Protein AF-A0AAW8FVI2-F1 (afdb_monomer)

InterPro domains:
  IPR000933 Glycoside hydrolase, family 29 [PTHR10030] (3-91)
  IPR000933 Glycoside hydrolase, family 29 [SM00812] (2-102)
  IPR016286 Alpha-L-fucosidase, metazoa-type [PR00741] (32-47)
  IPR016286 Alpha-L-fucosidase, metazoa-type [PR00741] (71-87)
  IPR017853 Glycoside hydrolase superfamily [SSF51445] (1-97)
  IPR057739 Glycoside hydrolase family 29, N-terminal [PF01120] (2-96)

Nearest PDB structures (foldseek):
  2wsp-assembly1_A  TM=9.716E-01  e=8.454E-07  Thermotoga maritima MSB8
  1hl8-assembly1_B  TM=9.636E-01  e=1.020E-06  Thermotoga maritima MSB8
  1hl9-assembly1_A  TM=9.652E-01  e=1.487E-06  Thermotoga maritima MSB8
  1hl8-assembly1_A-3  TM=9.748E-01  e=2.166E-06  Thermotoga maritima MSB8
  1hl9-assembly1_B-3  TM=9.614E-01  e=4.318E-06  Thermotoga maritima MSB8

Sequence (102 aa):
MYSVPAWAPVGTQYAEWYWDQMQDPNNPTYAHHRDTYGEDFAYDDFIPRFTAEKFDPRSWVELFRDAGAQYHVLTSKHHEGFALWDTKVSDRNAVRWARSGT

Radius of gyration: 15.72 Å; Cα contacts (8 Å, |Δi|>4): 92; chains: 1; bounding box: 36×25×43 Å

Secondary structure (DSSP, 8-state):
-TTTT----TTT--GGGHHHHTT-TTSHHHHHHHHHH-TT--GGGGGGG---TT--HHHHHHHHHHTT-S-----SB-TT--BSS--SS-S-BHHHHHHT--

Foldseek 3Di:
DLVQVPDDPPPPDDSLCLLVQLVDPVHVSVVVCCVPPNPPDHPCVCLLVPQCPVDDVVVVVVVCVVVVHPDDDDCQADPVGAGADPDPPDCNYDVNSNVPPD

pLDDT: mean 94.84, std 9.06, range [40.38, 98.62]

Structure (mmCIF, N/CA/C/O backbone):
data_AF-A0AAW8FVI2-F1
#
_entry.id   AF-A0AAW8FVI2-F1
#
loop_
_atom_site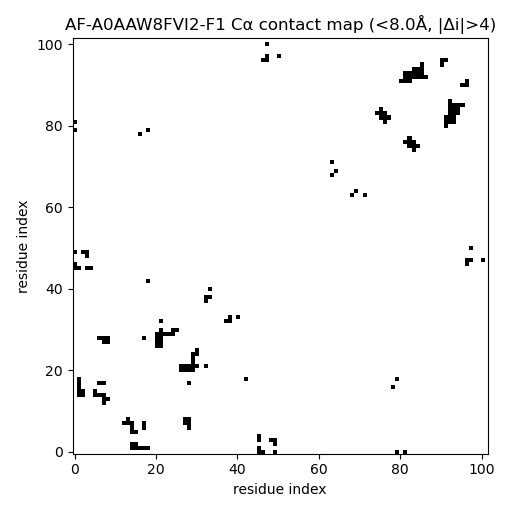.group_PDB
_atom_site.id
_atom_site.type_symbol
_atom_site.label_atom_id
_atom_site.label_alt_id
_atom_site.label_comp_id
_atom_site.label_asym_id
_atom_site.label_entity_id
_atom_site.label_seq_id
_atom_site.pdbx_PDB_ins_code
_atom_site.Cartn_x
_atom_site.Cartn_y
_atom_site.Cartn_z
_atom_site.occupancy
_atom_site.B_iso_or_equiv
_atom_site.auth_seq_id
_atom_site.auth_comp_id
_atom_site.auth_asym_id
_atom_site.auth_atom_id
_atom_site.pdbx_PDB_model_num
ATOM 1 N N . MET A 1 1 ? -1.194 -0.077 -2.097 1.00 93.44 1 MET A N 1
ATOM 2 C CA . MET A 1 1 ? -0.898 -1.102 -3.137 1.00 93.44 1 MET A CA 1
ATOM 3 C C . MET A 1 1 ? 0.387 -1.872 -2.887 1.00 93.44 1 MET A C 1
ATOM 5 O O . MET A 1 1 ? 0.408 -3.090 -3.018 1.00 93.44 1 MET A O 1
ATOM 9 N N . TYR A 1 2 ? 1.423 -1.167 -2.455 1.00 97.88 2 TYR A N 1
ATOM 10 C CA . TYR A 1 2 ? 2.709 -1.674 -1.978 1.00 97.88 2 TYR A CA 1
ATOM 11 C C . TYR A 1 2 ? 2.655 -2.895 -1.036 1.00 97.88 2 TYR A C 1
ATOM 13 O O . TYR A 1 2 ? 3.616 -3.652 -0.961 1.00 97.88 2 TYR A O 1
ATOM 21 N N . SER A 1 3 ? 1.542 -3.134 -0.331 1.00 97.88 3 SER A N 1
ATOM 22 C CA . SER A 1 3 ? 1.357 -4.315 0.522 1.00 97.88 3 SER A CA 1
ATOM 23 C C . SER A 1 3 ? 1.293 -5.638 -0.247 1.00 97.88 3 SER A C 1
ATOM 25 O O . SER A 1 3 ? 1.430 -6.680 0.379 1.00 97.88 3 SER A O 1
ATOM 27 N N . VAL A 1 4 ? 1.065 -5.618 -1.567 1.00 98.00 4 VAL A N 1
ATOM 28 C CA . VAL A 1 4 ? 1.090 -6.827 -2.408 1.00 98.00 4 VAL A CA 1
ATOM 29 C C . VAL A 1 4 ? 2.524 -7.321 -2.624 1.00 98.00 4 VAL A C 1
ATOM 31 O O . VAL A 1 4 ? 2.786 -8.470 -2.276 1.00 98.00 4 VAL A O 1
ATOM 34 N N . PRO A 1 5 ? 3.470 -6.506 -3.142 1.00 97.75 5 PRO A N 1
ATOM 35 C CA . PRO A 1 5 ? 4.859 -6.942 -3.240 1.00 97.75 5 PRO A CA 1
ATOM 36 C C . PRO A 1 5 ? 5.548 -7.053 -1.874 1.00 97.75 5 PRO A C 1
ATOM 38 O O . PRO A 1 5 ? 6.455 -7.866 -1.734 1.00 97.75 5 PRO A O 1
ATOM 41 N N . ALA A 1 6 ? 5.119 -6.264 -0.877 1.00 97.62 6 ALA A N 1
ATOM 42 C CA . ALA A 1 6 ? 5.543 -6.349 0.526 1.00 97.62 6 ALA A CA 1
ATOM 43 C C . ALA A 1 6 ? 7.069 -6.428 0.733 1.00 97.62 6 ALA A C 1
ATOM 45 O O . ALA A 1 6 ? 7.550 -7.130 1.624 1.00 97.62 6 ALA A O 1
ATOM 46 N N . TRP A 1 7 ? 7.834 -5.716 -0.099 1.00 98.50 7 TRP A N 1
ATOM 47 C CA . TRP A 1 7 ? 9.283 -5.855 -0.157 1.00 98.50 7 TRP A CA 1
ATOM 48 C C . TRP A 1 7 ? 9.990 -4.504 -0.084 1.00 98.50 7 TRP A C 1
ATOM 50 O O . TRP A 1 7 ? 9.578 -3.536 -0.713 1.00 98.50 7 TRP A O 1
ATOM 60 N N . ALA A 1 8 ? 11.074 -4.466 0.680 1.00 98.19 8 ALA A N 1
ATOM 61 C CA . ALA A 1 8 ? 12.108 -3.442 0.653 1.00 98.19 8 ALA A CA 1
ATOM 62 C C . ALA A 1 8 ? 13.387 -4.052 1.246 1.00 98.19 8 ALA A C 1
ATOM 64 O O . ALA A 1 8 ? 13.300 -4.999 2.041 1.00 98.19 8 ALA A O 1
ATOM 65 N N . PRO A 1 9 ? 14.577 -3.519 0.931 1.00 97.19 9 PRO A N 1
ATOM 66 C CA . PRO A 1 9 ? 15.790 -3.913 1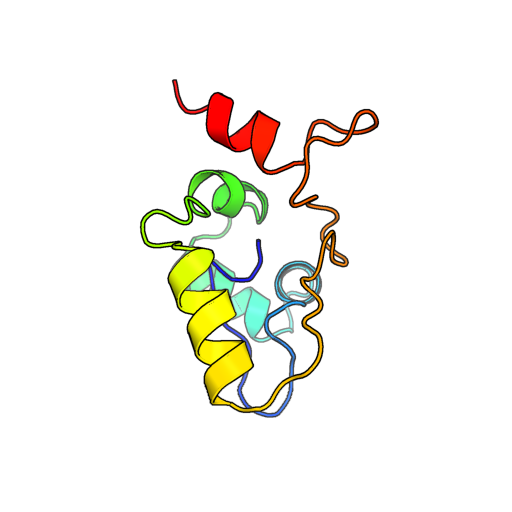.629 1.00 97.19 9 PRO A CA 1
ATOM 67 C C . PRO A 1 9 ? 15.672 -3.606 3.131 1.00 97.19 9 PRO A C 1
ATOM 69 O O . PRO A 1 9 ? 15.412 -2.473 3.548 1.00 97.19 9 PRO A O 1
ATOM 72 N N . VAL A 1 10 ? 15.847 -4.643 3.954 1.00 96.06 10 VAL A N 1
ATOM 73 C CA . VAL A 1 10 ? 15.635 -4.565 5.404 1.00 96.06 10 VAL A CA 1
ATOM 74 C C . VAL A 1 10 ? 16.588 -3.549 6.033 1.00 96.06 10 VAL A C 1
ATOM 76 O O . VAL A 1 10 ? 17.803 -3.632 5.870 1.00 96.06 10 VAL A O 1
ATOM 79 N N . GLY A 1 11 ? 16.025 -2.609 6.793 1.00 94.81 11 GLY A N 1
ATOM 80 C CA . GLY A 1 11 ? 16.784 -1.636 7.581 1.00 94.81 11 GLY A CA 1
ATOM 81 C C . GLY A 1 11 ? 17.292 -0.416 6.809 1.00 94.81 11 GLY A C 1
ATOM 82 O O . GLY A 1 11 ? 17.925 0.438 7.424 1.00 94.81 11 GLY A O 1
ATOM 83 N N . THR A 1 12 ? 17.017 -0.298 5.506 1.00 95.56 12 THR A N 1
ATOM 84 C CA . THR A 1 12 ? 17.475 0.853 4.704 1.00 95.56 12 THR A CA 1
ATOM 85 C C . THR A 1 12 ? 16.355 1.594 3.986 1.00 95.56 12 THR A C 1
ATOM 87 O O . THR A 1 12 ? 16.517 2.773 3.679 1.00 95.56 12 THR A O 1
ATOM 90 N N . GLN A 1 13 ? 15.225 0.938 3.723 1.00 96.12 13 GLN A N 1
ATOM 91 C CA . GLN A 1 13 ? 14.124 1.504 2.951 1.00 96.12 13 GLN A CA 1
ATOM 92 C C . GLN A 1 13 ? 12.768 1.064 3.501 1.00 96.12 13 GLN A C 1
ATOM 94 O O . GLN A 1 13 ? 12.642 0.055 4.196 1.00 96.12 13 GLN A O 1
ATOM 99 N N . TYR A 1 14 ? 11.743 1.837 3.159 1.00 97.88 14 TYR A N 1
ATOM 100 C CA . TYR A 1 14 ? 10.363 1.565 3.522 1.00 97.88 14 TYR A CA 1
ATOM 101 C C . TYR A 1 14 ? 9.611 0.889 2.374 1.00 97.88 14 TYR A C 1
ATOM 103 O O . TYR A 1 14 ? 9.666 1.356 1.236 1.00 97.88 14 TYR A O 1
ATOM 111 N N . ALA A 1 15 ? 8.897 -0.200 2.672 1.00 98.31 15 ALA A N 1
ATOM 112 C CA . ALA A 1 15 ? 8.178 -0.985 1.667 1.00 98.31 15 ALA A CA 1
ATOM 113 C C . ALA A 1 15 ? 7.001 -0.217 1.053 1.00 98.31 15 ALA A C 1
ATOM 115 O O . ALA A 1 15 ? 6.650 -0.455 -0.098 1.00 98.31 15 ALA A O 1
ATOM 116 N N . GLU A 1 16 ? 6.405 0.747 1.758 1.00 98.19 16 GLU A N 1
ATOM 117 C CA . GLU A 1 16 ? 5.343 1.587 1.196 1.00 98.19 16 GLU A CA 1
ATOM 118 C C . GLU A 1 16 ? 5.822 2.552 0.098 1.00 98.19 16 GLU A C 1
ATOM 120 O O . GLU A 1 16 ? 5.004 3.073 -0.660 1.00 98.19 16 GLU A O 1
ATOM 125 N N . TRP A 1 17 ? 7.141 2.731 -0.042 1.00 98.31 17 TRP A N 1
ATOM 126 C CA . TRP A 1 17 ? 7.785 3.497 -1.114 1.00 98.31 17 TRP A CA 1
ATOM 127 C C . TRP A 1 17 ? 8.158 2.646 -2.337 1.00 98.31 17 TRP A C 1
ATOM 129 O O . TRP A 1 17 ? 8.849 3.133 -3.229 1.00 98.31 17 TRP A O 1
ATOM 139 N N . TYR A 1 18 ? 7.674 1.400 -2.419 1.00 98.62 18 TYR A N 1
ATOM 140 C CA . TYR A 1 18 ? 7.995 0.469 -3.506 1.00 98.62 18 TYR A CA 1
ATOM 141 C C . TYR A 1 18 ? 7.851 1.093 -4.901 1.00 98.62 18 TYR A C 1
ATOM 143 O O . TYR A 1 18 ? 8.746 0.944 -5.727 1.00 98.62 18 TYR A O 1
ATOM 151 N N . TRP A 1 19 ? 6.748 1.813 -5.158 1.00 98.31 19 TRP A N 1
ATOM 152 C CA . TRP A 1 19 ? 6.499 2.432 -6.465 1.00 98.31 19 TRP A CA 1
ATOM 153 C C . TRP A 1 19 ? 7.555 3.464 -6.851 1.00 98.31 19 TRP A C 1
ATOM 155 O O . TRP A 1 19 ? 7.925 3.523 -8.010 1.00 98.31 19 TRP A O 1
ATOM 165 N N . ASP A 1 20 ? 8.030 4.266 -5.903 1.00 98.12 20 ASP A N 1
ATOM 166 C CA . ASP A 1 20 ? 9.061 5.275 -6.155 1.00 98.12 20 ASP A CA 1
ATOM 167 C C . ASP A 1 20 ? 10.426 4.607 -6.372 1.00 98.12 20 ASP A C 1
ATOM 169 O O . ASP A 1 20 ? 11.111 4.853 -7.360 1.00 98.12 20 ASP A O 1
ATOM 173 N N . GLN A 1 21 ? 10.776 3.659 -5.501 1.00 97.88 21 GLN A N 1
ATOM 174 C CA . GLN A 1 21 ? 12.063 2.966 -5.541 1.00 97.88 21 GLN A CA 1
ATOM 175 C C . GLN A 1 21 ? 12.229 2.090 -6.787 1.00 97.88 21 GLN A C 1
ATOM 177 O O . GLN A 1 21 ? 13.336 1.983 -7.307 1.00 97.88 21 GLN A O 1
ATOM 182 N N . MET A 1 22 ? 11.152 1.475 -7.289 1.00 97.19 22 MET A N 1
ATOM 183 C CA . MET A 1 22 ? 11.206 0.680 -8.520 1.00 97.19 22 MET A CA 1
ATOM 184 C C . MET A 1 22 ? 11.380 1.526 -9.790 1.00 97.19 22 MET A C 1
ATOM 186 O O . MET A 1 22 ? 11.471 0.952 -10.866 1.00 97.19 22 MET A O 1
ATOM 190 N N . GLN A 1 23 ? 11.399 2.860 -9.701 1.00 96.06 23 GLN A N 1
ATOM 191 C CA . GLN A 1 23 ? 11.648 3.741 -10.851 1.00 96.06 23 GLN A CA 1
ATOM 192 C C . GLN A 1 23 ? 13.140 4.033 -11.052 1.00 96.06 23 GLN A C 1
ATOM 194 O O . GLN A 1 23 ? 13.519 4.542 -12.104 1.00 96.06 23 GLN A O 1
ATOM 199 N N . ASP A 1 24 ? 13.989 3.733 -10.063 1.00 97.25 24 ASP A N 1
ATOM 200 C CA . ASP A 1 24 ? 15.438 3.933 -10.142 1.00 97.25 24 ASP A CA 1
ATOM 201 C C . ASP A 1 24 ? 16.148 2.606 -10.468 1.00 97.25 24 ASP A C 1
ATOM 203 O O . ASP A 1 24 ? 16.215 1.731 -9.602 1.00 97.25 24 ASP A O 1
ATOM 207 N N . PRO A 1 25 ? 16.744 2.448 -11.668 1.00 97.12 25 PRO A N 1
ATOM 208 C CA . PRO A 1 25 ? 17.466 1.236 -12.059 1.00 97.12 25 PRO A CA 1
ATOM 209 C C . PRO A 1 25 ? 18.631 0.843 -11.141 1.00 97.12 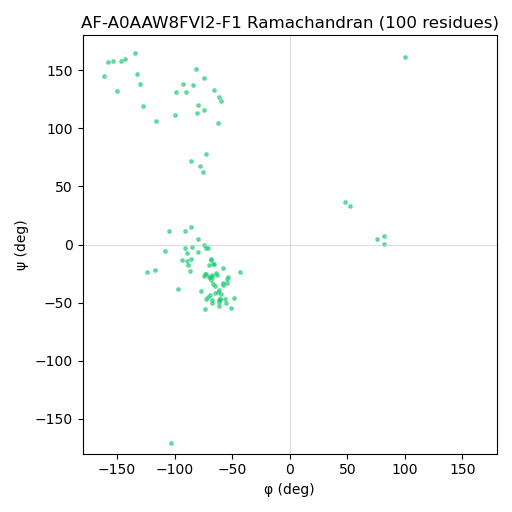25 PRO A C 1
ATOM 211 O O . PRO A 1 25 ? 19.061 -0.310 -11.160 1.00 97.12 25 PRO A O 1
ATOM 214 N N . ASN A 1 26 ? 19.157 1.780 -10.345 1.00 97.44 26 ASN A N 1
ATOM 215 C CA . ASN A 1 26 ? 20.229 1.514 -9.384 1.00 97.44 26 ASN A CA 1
ATOM 216 C C . ASN A 1 26 ? 19.704 1.084 -8.006 1.00 97.44 26 ASN A C 1
ATOM 218 O O . ASN A 1 26 ? 20.489 0.705 -7.134 1.00 97.44 26 ASN A O 1
ATOM 222 N N . ASN A 1 27 ? 18.392 1.150 -7.783 1.00 97.94 27 ASN A N 1
ATOM 223 C CA . ASN A 1 27 ? 17.779 0.795 -6.517 1.00 97.94 27 ASN A CA 1
ATOM 224 C C . ASN A 1 27 ? 17.540 -0.727 -6.435 1.00 97.94 27 ASN A C 1
ATOM 226 O O . ASN A 1 27 ? 17.044 -1.327 -7.392 1.00 97.94 27 ASN A O 1
ATOM 230 N N . PRO A 1 28 ? 17.819 -1.385 -5.292 1.00 98.19 28 PRO A N 1
ATOM 231 C CA . PRO A 1 28 ? 17.529 -2.809 -5.121 1.00 98.19 28 PRO A CA 1
ATOM 232 C C . PRO A 1 28 ? 16.067 -3.198 -5.396 1.00 98.19 28 PRO A C 1
ATOM 234 O O . PRO A 1 28 ? 15.816 -4.318 -5.838 1.00 98.19 28 PRO A O 1
ATOM 237 N N .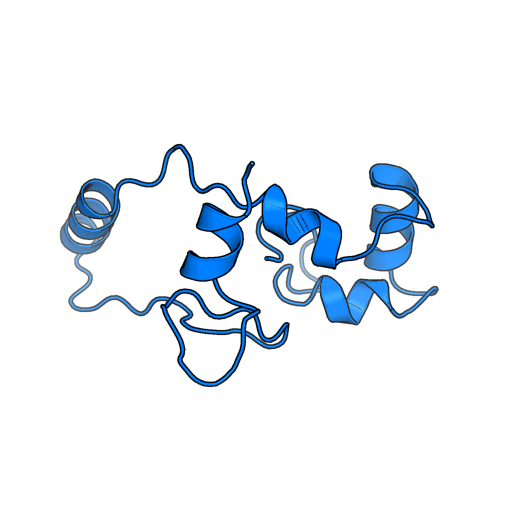 THR A 1 29 ? 15.112 -2.290 -5.170 1.00 98.31 29 THR A N 1
ATOM 238 C CA . THR A 1 29 ? 13.689 -2.517 -5.468 1.00 98.31 29 THR A CA 1
ATOM 239 C C . THR A 1 29 ? 13.432 -2.676 -6.961 1.00 98.31 29 THR A C 1
ATOM 241 O O . THR A 1 29 ? 12.634 -3.534 -7.330 1.00 98.31 29 THR A O 1
ATOM 244 N N . TYR A 1 30 ? 14.148 -1.950 -7.828 1.00 98.25 30 TYR A N 1
ATOM 245 C CA . TYR A 1 30 ? 14.073 -2.149 -9.279 1.00 98.25 30 TYR A CA 1
ATOM 246 C C . TYR A 1 30 ? 14.527 -3.558 -9.674 1.00 98.25 30 TYR A C 1
ATOM 248 O O . TYR A 1 30 ? 13.807 -4.270 -10.374 1.00 98.25 30 TYR A O 1
ATOM 256 N N . ALA A 1 31 ? 15.690 -3.996 -9.176 1.00 98.19 31 ALA A N 1
ATOM 257 C CA . ALA A 1 31 ? 16.213 -5.333 -9.463 1.00 98.19 31 ALA A CA 1
ATOM 258 C C . ALA A 1 31 ? 15.257 -6.428 -8.965 1.00 98.19 31 ALA A C 1
ATOM 260 O O . ALA A 1 31 ? 14.905 -7.331 -9.719 1.00 98.19 31 ALA A O 1
ATOM 261 N N . HIS A 1 32 ? 14.767 -6.306 -7.728 1.00 98.44 32 HIS A N 1
ATOM 262 C CA . HIS A 1 32 ? 13.781 -7.233 -7.182 1.00 98.44 32 HIS A CA 1
ATOM 263 C C . HIS A 1 32 ? 12.489 -7.263 -8.013 1.00 98.44 32 HIS A C 1
ATOM 265 O O . HIS A 1 32 ? 11.958 -8.347 -8.263 1.00 98.44 32 HIS A O 1
ATOM 271 N N . HIS A 1 33 ? 11.990 -6.102 -8.451 1.00 98.62 33 HIS A N 1
ATOM 272 C CA . HIS A 1 33 ? 10.782 -6.012 -9.266 1.00 98.62 33 HIS A CA 1
ATOM 273 C C . HIS A 1 33 ? 10.942 -6.754 -10.591 1.00 98.62 33 HIS A C 1
ATOM 275 O O . HIS A 1 33 ? 10.150 -7.646 -10.897 1.00 98.62 33 HIS A O 1
ATOM 281 N N . ARG A 1 34 ? 12.013 -6.439 -11.326 1.00 98.19 34 ARG A N 1
ATOM 282 C CA . ARG A 1 34 ? 12.359 -7.094 -12.587 1.00 98.19 34 ARG A CA 1
ATOM 283 C C . ARG A 1 34 ? 12.470 -8.607 -12.419 1.00 98.19 34 ARG A C 1
ATOM 285 O O . ARG A 1 34 ? 11.866 -9.350 -13.184 1.00 98.19 34 ARG A O 1
ATOM 292 N N . ASP A 1 35 ? 13.222 -9.057 -11.418 1.00 98.38 35 ASP A N 1
ATOM 293 C CA . ASP A 1 35 ? 13.539 -10.476 -11.243 1.00 98.38 35 ASP A CA 1
ATOM 294 C C . ASP A 1 35 ? 12.322 -11.294 -10.757 1.00 98.38 35 ASP A C 1
ATOM 296 O O . ASP A 1 35 ? 12.251 -12.497 -11.003 1.00 98.38 35 ASP A O 1
ATOM 300 N N . THR A 1 36 ? 11.354 -10.656 -10.084 1.00 98.38 36 THR A N 1
ATOM 301 C CA . THR A 1 36 ? 10.172 -11.327 -9.505 1.00 98.38 36 THR A CA 1
ATOM 302 C C . THR A 1 36 ? 8.933 -11.241 -10.397 1.00 98.38 36 THR A C 1
ATOM 304 O O . THR A 1 36 ? 8.161 -12.199 -10.467 1.00 98.38 36 THR A O 1
ATOM 307 N N . TYR A 1 37 ? 8.714 -10.099 -11.054 1.00 98.12 37 TYR A N 1
ATOM 308 C CA . TYR A 1 37 ? 7.482 -9.798 -11.790 1.00 98.12 37 TYR A CA 1
ATOM 309 C C . TYR A 1 37 ? 7.699 -9.596 -13.298 1.00 98.12 37 TYR A C 1
ATOM 311 O O . TYR A 1 37 ? 6.762 -9.817 -14.063 1.00 98.12 37 TYR A O 1
ATOM 319 N N . GLY A 1 38 ? 8.922 -9.267 -13.727 1.00 97.69 38 GLY A N 1
ATOM 320 C CA . GLY A 1 38 ? 9.281 -8.988 -15.122 1.00 97.69 38 GLY A CA 1
ATOM 321 C C . GLY A 1 38 ? 9.363 -7.492 -15.443 1.00 97.69 38 GLY A C 1
ATOM 322 O O . GLY A 1 38 ? 8.830 -6.660 -14.718 1.00 97.69 38 GLY A O 1
ATOM 323 N N . GLU A 1 39 ? 10.047 -7.147 -16.539 1.00 95.19 39 GLU A N 1
ATOM 324 C CA . GLU A 1 39 ? 10.231 -5.750 -16.987 1.00 95.19 39 GLU A CA 1
ATOM 325 C C . GLU A 1 39 ? 8.930 -5.096 -17.470 1.00 95.19 39 GLU A C 1
ATOM 327 O O . GLU A 1 39 ? 8.751 -3.892 -17.308 1.00 95.19 39 GLU A O 1
ATOM 332 N N . ASP A 1 40 ? 8.013 -5.896 -18.020 1.00 96.50 40 ASP A N 1
ATOM 333 C CA . ASP A 1 40 ? 6.724 -5.428 -18.540 1.00 96.50 40 ASP A CA 1
ATOM 334 C C . ASP A 1 40 ? 5.634 -5.326 -17.459 1.00 96.50 40 ASP A C 1
ATOM 336 O O . ASP A 1 40 ? 4.508 -4.926 -17.756 1.00 96.50 40 ASP A O 1
ATOM 340 N N . PHE A 1 41 ? 5.933 -5.704 -16.211 1.00 97.62 41 PHE A N 1
ATOM 341 C CA . PHE A 1 41 ? 4.975 -5.623 -15.113 1.00 97.62 41 PHE A CA 1
ATOM 342 C C . PHE A 1 41 ? 4.916 -4.187 -14.584 1.00 97.62 41 PHE A C 1
ATOM 344 O O . PHE A 1 41 ? 5.873 -3.670 -14.012 1.00 97.62 41 PHE A O 1
ATOM 351 N N . ALA A 1 42 ? 3.782 -3.515 -14.758 1.00 97.31 42 ALA A N 1
ATOM 352 C CA . ALA A 1 42 ? 3.589 -2.178 -14.224 1.00 97.31 42 ALA A CA 1
ATOM 353 C C . ALA A 1 42 ? 3.209 -2.245 -12.738 1.00 97.31 42 ALA A C 1
ATOM 355 O O . ALA A 1 42 ? 2.531 -3.164 -12.286 1.00 97.31 42 ALA A O 1
ATOM 356 N N . TYR A 1 43 ? 3.551 -1.217 -11.955 1.00 97.38 43 TYR A N 1
ATOM 357 C CA . TYR A 1 43 ? 3.139 -1.151 -10.543 1.00 97.38 43 TYR A CA 1
ATOM 358 C C . TYR A 1 43 ? 1.615 -1.280 -10.354 1.00 97.38 43 TYR A C 1
ATOM 360 O O . TYR A 1 43 ? 1.140 -1.860 -9.376 1.00 97.38 43 TYR A O 1
ATOM 368 N N . ASP A 1 44 ? 0.838 -0.768 -11.307 1.00 95.94 44 ASP A N 1
ATOM 369 C CA . ASP A 1 44 ? -0.622 -0.831 -11.275 1.00 95.94 44 ASP A CA 1
ATOM 370 C C . ASP A 1 44 ? -1.178 -2.245 -11.493 1.00 95.94 44 ASP A C 1
ATOM 372 O O . ASP A 1 44 ? -2.297 -2.519 -11.061 1.00 95.94 44 ASP A O 1
ATOM 376 N N . ASP A 1 45 ? -0.388 -3.182 -12.023 1.00 96.31 45 ASP A N 1
ATOM 377 C CA . ASP A 1 45 ? -0.776 -4.593 -12.131 1.00 96.31 45 ASP A CA 1
ATOM 378 C C . ASP A 1 45 ? -0.869 -5.277 -10.754 1.00 96.31 45 ASP A C 1
ATOM 380 O O . ASP A 1 45 ? -1.453 -6.358 -10.613 1.00 96.31 45 ASP A O 1
ATOM 384 N N . PHE A 1 46 ? -0.365 -4.634 -9.693 1.00 96.62 46 PHE A N 1
ATOM 385 C CA . PHE A 1 46 ? -0.654 -5.049 -8.323 1.00 96.62 46 PHE A CA 1
ATOM 386 C C . PHE A 1 46 ? -2.079 -4.710 -7.880 1.00 96.62 46 PHE A C 1
ATOM 388 O O . PHE A 1 46 ? -2.582 -5.394 -6.992 1.00 96.62 46 PHE A O 1
ATOM 395 N N . ILE A 1 47 ? -2.739 -3.693 -8.457 1.00 95.44 47 ILE A N 1
ATOM 396 C CA . ILE A 1 47 ? -4.092 -3.240 -8.067 1.00 95.44 47 ILE A CA 1
ATOM 397 C C . ILE A 1 47 ? -5.103 -4.387 -8.013 1.00 95.44 47 ILE A C 1
ATOM 399 O O . ILE A 1 47 ? -5.665 -4.608 -6.938 1.00 95.44 47 ILE A O 1
ATOM 403 N N . PRO A 1 48 ? -5.292 -5.180 -9.083 1.00 93.44 48 PRO A N 1
ATOM 404 C CA . PRO A 1 48 ? -6.220 -6.310 -9.044 1.00 93.44 48 PRO A CA 1
ATOM 405 C C . PRO A 1 48 ? -5.796 -7.430 -8.078 1.00 93.44 48 PRO A C 1
ATOM 407 O O . PRO A 1 48 ? -6.624 -8.255 -7.705 1.00 93.44 48 PRO A O 1
ATOM 410 N N . ARG A 1 49 ? -4.528 -7.474 -7.643 1.00 94.69 49 ARG A N 1
ATOM 411 C CA . ARG A 1 49 ? -4.017 -8.466 -6.679 1.00 94.69 49 ARG A CA 1
ATOM 412 C C . ARG A 1 49 ? -4.228 -8.049 -5.221 1.00 94.69 49 ARG A C 1
ATOM 414 O O . ARG A 1 49 ? -4.073 -8.872 -4.321 1.00 94.69 49 ARG A O 1
ATOM 421 N N . PHE A 1 50 ? -4.588 -6.793 -4.957 1.00 95.00 50 PHE A N 1
ATOM 422 C CA . PHE A 1 50 ? -4.935 -6.318 -3.618 1.00 95.00 50 PHE A CA 1
ATOM 423 C C . PHE A 1 50 ? -6.413 -6.592 -3.317 1.00 95.00 50 PHE A C 1
ATOM 425 O O . PHE A 1 50 ? -7.244 -5.688 -3.289 1.00 95.00 50 PHE A O 1
ATOM 432 N N . THR A 1 51 ? -6.739 -7.869 -3.106 1.00 93.00 51 THR A N 1
ATOM 433 C CA . THR A 1 51 ? -8.126 -8.338 -2.935 1.00 93.00 51 THR A CA 1
ATOM 434 C C . THR A 1 51 ? -8.631 -8.251 -1.498 1.00 93.00 51 THR A C 1
ATOM 436 O O . THR A 1 51 ? -9.836 -8.206 -1.269 1.00 93.00 51 THR A O 1
ATOM 439 N N . ALA A 1 52 ? -7.717 -8.230 -0.522 1.00 93.75 52 ALA A N 1
ATOM 440 C CA . ALA A 1 52 ? -8.038 -8.243 0.904 1.00 93.75 52 ALA A CA 1
ATOM 441 C C . ALA A 1 52 ? -8.987 -9.398 1.313 1.00 93.75 52 ALA A C 1
ATOM 443 O O . ALA A 1 52 ? -9.766 -9.259 2.248 1.00 93.75 52 ALA A O 1
ATOM 444 N N . GLU A 1 53 ? -8.899 -10.561 0.654 1.00 95.25 53 GLU A N 1
ATOM 445 C CA . GLU A 1 53 ? -9.819 -11.707 0.827 1.00 95.25 53 GLU A CA 1
ATOM 446 C C . GLU A 1 53 ? -10.005 -12.196 2.271 1.00 95.25 53 GLU A C 1
ATOM 448 O O . GLU A 1 53 ? -11.047 -12.748 2.613 1.00 95.25 53 GLU A O 1
ATOM 453 N N . LYS A 1 54 ? -8.992 -12.013 3.124 1.00 96.44 54 LYS A N 1
ATOM 454 C CA . LYS A 1 54 ? -9.008 -12.424 4.539 1.00 96.44 54 LYS A CA 1
ATOM 455 C C . LYS A 1 54 ? -9.191 -11.251 5.504 1.00 96.44 54 LYS A C 1
ATOM 457 O O . LYS A 1 54 ? -8.947 -11.399 6.699 1.00 96.44 54 LYS A O 1
ATOM 462 N N . PHE A 1 55 ? -9.544 -10.072 4.999 1.00 95.44 55 PHE A N 1
ATOM 463 C CA . PHE A 1 55 ? -9.736 -8.896 5.831 1.00 95.44 55 PHE A CA 1
ATOM 464 C C . PHE A 1 55 ? -11.044 -9.001 6.617 1.00 95.44 55 PHE A C 1
ATOM 466 O O . PHE A 1 55 ? -12.132 -8.990 6.045 1.00 95.44 55 PHE A O 1
ATOM 473 N N . ASP A 1 56 ? -10.920 -9.055 7.942 1.00 97.81 56 ASP A N 1
ATOM 474 C CA . ASP A 1 56 ? -12.028 -8.883 8.872 1.00 97.81 56 ASP A CA 1
ATOM 475 C C . ASP A 1 56 ? -11.792 -7.625 9.726 1.00 97.81 56 ASP A C 1
ATOM 477 O O . ASP A 1 56 ? -10.952 -7.646 10.637 1.00 97.81 56 ASP A O 1
ATOM 481 N N . PRO A 1 57 ? -12.526 -6.524 9.478 1.00 96.31 57 PRO A N 1
ATOM 482 C CA . PRO A 1 57 ? -12.371 -5.305 10.259 1.00 96.31 57 PRO A CA 1
ATOM 483 C C . PRO A 1 57 ? -12.735 -5.499 11.737 1.00 96.31 57 PRO A C 1
ATOM 485 O O . PRO A 1 57 ? -12.205 -4.774 12.579 1.00 96.31 57 PRO A O 1
ATOM 488 N N . ARG A 1 58 ? -13.604 -6.462 12.087 1.00 98.06 58 ARG A N 1
ATOM 489 C CA . ARG A 1 58 ? -13.969 -6.714 13.489 1.00 98.06 58 ARG A CA 1
ATOM 490 C C . ARG A 1 58 ? -12.782 -7.265 14.266 1.00 98.06 58 ARG A C 1
ATOM 492 O O . ARG A 1 58 ? -12.437 -6.695 15.297 1.00 98.06 58 ARG A O 1
ATOM 499 N N . SER A 1 59 ? -12.131 -8.298 13.733 1.00 98.38 59 SER A N 1
ATOM 500 C CA . SER A 1 59 ? -10.939 -8.890 14.348 1.00 98.38 59 SER A CA 1
ATOM 501 C C . SER A 1 59 ? -9.816 -7.861 14.535 1.00 98.38 59 SER A C 1
ATOM 503 O O . SER A 1 59 ? -9.107 -7.892 15.537 1.00 98.38 59 SER A O 1
ATOM 505 N N . TRP A 1 60 ? -9.666 -6.902 13.614 1.00 98.19 60 TRP A N 1
ATOM 506 C CA . TRP A 1 60 ? -8.690 -5.814 13.757 1.00 98.19 60 TRP A CA 1
ATOM 507 C C . TRP A 1 60 ? -9.041 -4.859 14.902 1.00 98.19 60 TRP A C 1
ATOM 509 O O . TRP A 1 60 ? -8.184 -4.543 15.723 1.00 98.19 60 TRP A O 1
ATOM 519 N N . VAL A 1 61 ? -10.297 -4.410 14.988 1.00 97.50 61 VAL A N 1
ATOM 520 C CA . VAL A 1 61 ? -10.746 -3.524 16.076 1.00 97.50 61 VAL A CA 1
ATOM 521 C C . VAL A 1 61 ? -10.625 -4.211 17.437 1.00 97.50 61 VAL A C 1
ATOM 523 O O . VAL A 1 61 ? -10.192 -3.576 18.398 1.00 97.50 61 VAL A O 1
ATOM 526 N N . GLU A 1 62 ? -10.967 -5.498 17.521 1.00 98.25 62 GLU A N 1
ATOM 527 C CA . GLU A 1 62 ? -10.787 -6.306 18.731 1.00 98.25 62 GLU A CA 1
ATOM 528 C C . GLU A 1 62 ? -9.309 -6.396 19.123 1.00 98.25 62 GLU A C 1
ATOM 530 O O . GLU A 1 62 ? -8.972 -6.073 20.260 1.00 98.25 62 GLU A O 1
ATOM 535 N N . LEU A 1 63 ? -8.418 -6.700 18.173 1.00 98.38 63 LEU A N 1
ATOM 536 C CA . LEU A 1 63 ? -6.972 -6.719 18.402 1.00 98.38 63 LEU A CA 1
ATOM 537 C C . LEU A 1 63 ? -6.449 -5.375 18.932 1.00 98.38 63 LEU A C 1
ATOM 539 O O . LEU A 1 63 ? -5.686 -5.345 19.896 1.00 98.38 63 LEU A O 1
ATOM 543 N N . PHE A 1 64 ? -6.850 -4.255 18.324 1.00 98.25 64 PHE A N 1
ATOM 544 C CA . PHE A 1 64 ? -6.402 -2.928 18.760 1.00 98.25 64 PHE A CA 1
ATOM 545 C C . PHE A 1 64 ? -6.907 -2.584 20.163 1.00 98.25 64 PHE A C 1
ATOM 547 O O . PHE A 1 64 ? -6.141 -2.067 20.978 1.00 98.25 64 PHE A O 1
ATOM 554 N N . ARG A 1 65 ? -8.170 -2.903 20.464 1.00 97.88 65 ARG A N 1
ATOM 555 C CA . ARG A 1 65 ? -8.749 -2.731 21.801 1.00 97.88 65 ARG A CA 1
ATOM 556 C C . ARG A 1 65 ? -7.989 -3.559 22.834 1.00 97.88 65 ARG A C 1
ATOM 558 O O . ARG A 1 65 ? -7.648 -3.036 23.891 1.00 97.88 65 ARG A O 1
ATOM 565 N N . ASP A 1 66 ? -7.714 -4.823 22.529 1.00 98.50 66 ASP A N 1
ATOM 566 C CA . ASP A 1 66 ? -7.047 -5.750 23.445 1.00 98.50 66 ASP A CA 1
ATOM 567 C C . ASP A 1 66 ? -5.571 -5.363 23.668 1.00 98.50 66 ASP A C 1
ATOM 569 O O . ASP A 1 66 ? -5.036 -5.552 24.759 1.00 98.50 66 ASP A O 1
ATOM 573 N N . ALA A 1 67 ? -4.937 -4.714 22.685 1.00 98.50 67 ALA A N 1
ATOM 574 C CA . ALA A 1 67 ? -3.629 -4.070 22.826 1.00 98.50 67 ALA A CA 1
ATOM 575 C C . ALA A 1 67 ? -3.658 -2.759 23.650 1.00 98.50 67 ALA A C 1
ATOM 577 O O . ALA A 1 67 ? -2.614 -2.143 23.866 1.00 98.50 67 ALA A O 1
ATOM 578 N N . GLY A 1 68 ? -4.834 -2.307 24.10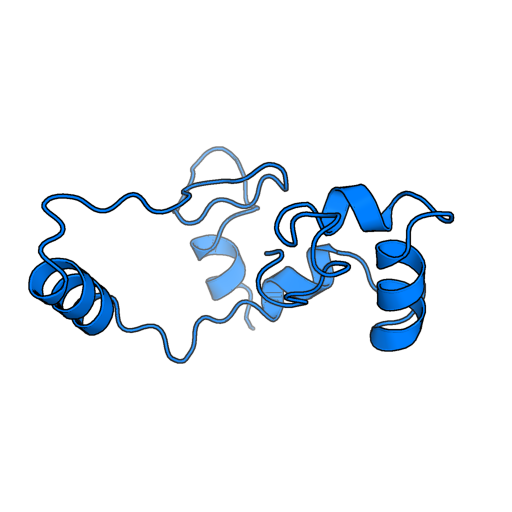4 1.00 98.50 68 GLY A N 1
ATOM 579 C CA . GLY A 1 68 ? -5.017 -1.082 24.888 1.00 98.50 68 GLY A CA 1
ATOM 580 C C . GLY A 1 68 ? -5.068 0.208 24.062 1.00 98.50 68 GLY A C 1
ATOM 581 O O . GLY A 1 68 ? -5.106 1.302 24.637 1.00 98.50 68 GLY A O 1
ATOM 582 N N . ALA A 1 69 ? -5.090 0.118 22.728 1.00 98.38 69 ALA A N 1
ATOM 583 C CA . ALA A 1 69 ? -5.157 1.292 21.867 1.00 98.38 69 ALA A CA 1
ATOM 584 C C . ALA A 1 69 ? -6.500 2.021 22.039 1.00 98.38 69 ALA A C 1
ATOM 586 O O . ALA A 1 69 ? -7.568 1.413 22.022 1.00 98.38 69 ALA A O 1
ATOM 587 N N . GLN A 1 70 ? -6.445 3.346 22.186 1.00 97.88 70 GLN A N 1
ATOM 588 C CA . GLN A 1 70 ? -7.637 4.195 22.348 1.00 97.88 70 GLN A CA 1
ATOM 589 C C . GLN A 1 70 ? -8.145 4.765 21.015 1.00 97.88 70 GLN A C 1
ATOM 591 O O . GLN A 1 70 ? -9.249 5.296 20.934 1.00 97.88 70 GLN A O 1
ATOM 596 N N . TYR A 1 71 ? -7.330 4.669 19.966 1.00 97.00 71 TYR A N 1
ATOM 597 C CA . TYR A 1 71 ? -7.657 5.075 18.608 1.00 97.00 71 TYR A CA 1
ATOM 598 C C . TYR A 1 71 ? -6.825 4.252 17.621 1.00 97.00 71 TYR A C 1
ATOM 600 O O . TYR A 1 71 ? -5.768 3.727 17.970 1.00 97.00 71 TYR A O 1
ATOM 608 N N . HIS A 1 72 ? -7.298 4.160 16.382 1.00 95.94 72 HIS A N 1
ATOM 609 C CA . HIS A 1 72 ? -6.551 3.591 15.266 1.00 95.94 72 HIS A CA 1
ATOM 610 C C . HIS A 1 72 ? -6.660 4.542 14.074 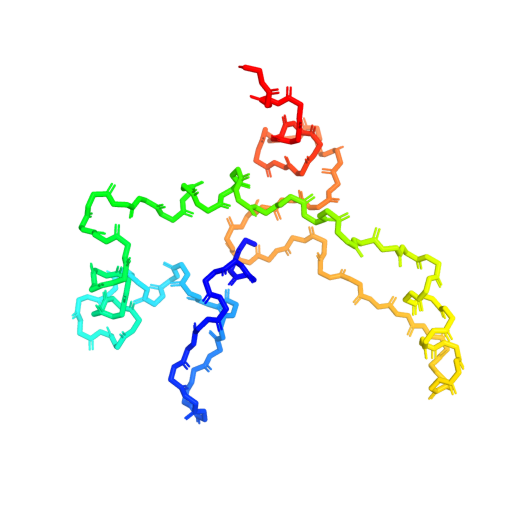1.00 95.94 72 HIS A C 1
ATOM 612 O O . HIS A 1 72 ? -7.679 5.211 13.897 1.00 95.94 72 HIS A O 1
ATOM 618 N N . VAL A 1 73 ? -5.608 4.610 13.263 1.00 96.69 73 VAL A N 1
ATOM 619 C CA . VAL A 1 73 ? -5.586 5.412 12.038 1.00 96.69 73 VAL A CA 1
ATOM 620 C C . VAL A 1 73 ? -5.151 4.505 10.902 1.00 96.69 73 VAL A C 1
ATOM 622 O O . VAL A 1 73 ? -4.057 3.950 10.930 1.00 96.69 73 VAL A O 1
ATOM 625 N N . LEU A 1 74 ? -6.025 4.351 9.911 1.00 96.31 74 LEU A N 1
ATOM 626 C CA . LEU A 1 74 ? -5.710 3.661 8.668 1.00 96.31 74 LEU A CA 1
ATOM 627 C C . LEU A 1 74 ? -5.226 4.680 7.637 1.00 96.31 74 LEU A C 1
ATOM 629 O O . LEU A 1 74 ? -5.829 5.744 7.477 1.00 96.31 74 LEU A O 1
ATOM 633 N N . THR A 1 75 ? -4.183 4.331 6.888 1.00 97.81 75 THR A N 1
ATOM 634 C CA . THR A 1 75 ? -3.754 5.107 5.724 1.00 97.81 75 THR A CA 1
ATOM 635 C C . THR A 1 75 ? -4.868 5.129 4.684 1.00 97.81 75 THR A C 1
ATOM 637 O O . THR A 1 75 ? -5.098 4.146 3.989 1.00 97.81 75 THR A O 1
ATOM 640 N N . SER A 1 76 ? -5.575 6.252 4.569 1.00 97.62 76 SER A N 1
ATOM 641 C CA . SER A 1 76 ? -6.675 6.387 3.611 1.00 97.62 76 SER A CA 1
ATOM 642 C C . SER A 1 76 ? -6.161 6.419 2.169 1.00 97.62 76 SER A C 1
ATOM 644 O O . SER A 1 76 ? -6.740 5.783 1.290 1.00 97.62 76 SER A O 1
ATOM 646 N N . LYS A 1 77 ? -5.077 7.164 1.926 1.00 98.00 77 LYS A N 1
ATOM 647 C CA . LYS A 1 77 ? -4.336 7.254 0.662 1.00 98.00 77 LYS A CA 1
ATOM 648 C C . LYS A 1 77 ? -2.875 7.558 0.978 1.00 98.00 77 LYS A C 1
ATOM 650 O O . LYS A 1 77 ? -2.600 8.480 1.742 1.00 98.00 77 LYS A O 1
ATOM 655 N N . HIS A 1 78 ? -1.965 6.817 0.363 1.00 98.44 78 HIS A N 1
ATOM 656 C CA . HIS A 1 78 ? -0.523 7.030 0.475 1.00 98.44 78 HIS A CA 1
ATOM 657 C C . HIS A 1 78 ? 0.037 7.724 -0.787 1.00 98.44 78 HIS A C 1
ATOM 659 O O . HIS A 1 78 ? -0.726 8.217 -1.627 1.00 98.44 78 HIS A O 1
ATOM 665 N N . HIS A 1 79 ? 1.360 7.815 -0.921 1.00 98.06 79 HIS A N 1
ATOM 666 C CA . HIS A 1 79 ? 2.033 8.537 -2.001 1.00 98.06 79 HIS A CA 1
ATOM 667 C C . HIS A 1 79 ? 1.774 7.949 -3.398 1.00 98.06 79 HIS A C 1
ATOM 669 O O . HIS A 1 79 ? 1.755 8.710 -4.362 1.00 98.06 79 HIS A O 1
ATOM 675 N N . GLU A 1 80 ? 1.442 6.656 -3.529 1.00 96.06 80 GLU A N 1
ATOM 676 C CA . GLU A 1 80 ? 1.055 6.065 -4.821 1.00 96.06 80 GLU A CA 1
ATOM 677 C C . GLU A 1 80 ? -0.356 6.453 -5.301 1.00 96.06 80 GLU A C 1
ATOM 679 O O . GLU A 1 80 ? -0.831 5.988 -6.342 1.00 96.06 80 GLU A O 1
ATOM 684 N N . GLY A 1 81 ? -1.074 7.262 -4.518 1.00 96.94 81 GLY A N 1
ATOM 685 C CA . GLY A 1 81 ? -2.335 7.874 -4.923 1.00 96.94 81 GLY A CA 1
ATOM 686 C C . GLY A 1 81 ? -3.554 6.948 -4.934 1.00 96.94 81 GLY A C 1
ATOM 687 O O . GLY A 1 81 ? -4.626 7.399 -5.330 1.00 96.94 81 GLY A O 1
ATOM 688 N N . PHE A 1 82 ? -3.431 5.694 -4.489 1.00 97.38 82 PHE A N 1
ATOM 689 C CA . PHE A 1 82 ? -4.560 4.764 -4.401 1.00 97.38 82 PHE A CA 1
ATOM 690 C C . PHE A 1 82 ? -5.409 5.031 -3.151 1.00 97.38 82 PHE A C 1
ATOM 692 O O . PHE A 1 82 ? -4.907 4.969 -2.029 1.00 97.38 82 PHE A O 1
ATOM 699 N N . ALA A 1 83 ? -6.692 5.343 -3.342 1.00 98.06 83 ALA A N 1
ATOM 700 C CA . ALA A 1 83 ? -7.618 5.643 -2.250 1.00 98.06 83 ALA A CA 1
ATOM 701 C C . ALA A 1 83 ? -8.340 4.383 -1.740 1.00 98.06 83 ALA A C 1
ATOM 703 O O . ALA A 1 83 ? -8.940 3.643 -2.518 1.00 98.06 83 ALA A O 1
ATOM 704 N N . LEU A 1 84 ? -8.365 4.172 -0.421 1.00 97.25 84 LEU A N 1
ATOM 705 C CA . LEU A 1 84 ? -9.079 3.060 0.230 1.00 97.25 84 LEU A CA 1
ATOM 706 C C . LEU A 1 84 ? -10.567 3.353 0.517 1.00 97.25 84 LEU A C 1
ATOM 708 O O . LEU A 1 84 ? -11.204 2.644 1.290 1.00 97.25 84 LEU A O 1
ATOM 712 N N . TRP A 1 85 ? -11.137 4.391 -0.098 1.00 96.38 85 TRP A N 1
ATOM 713 C CA . TRP A 1 85 ? -12.552 4.765 0.024 1.00 96.38 85 TRP A CA 1
ATOM 714 C C . TRP A 1 85 ? -13.161 5.079 -1.352 1.00 96.38 85 TRP A C 1
ATOM 716 O O . TRP A 1 85 ? 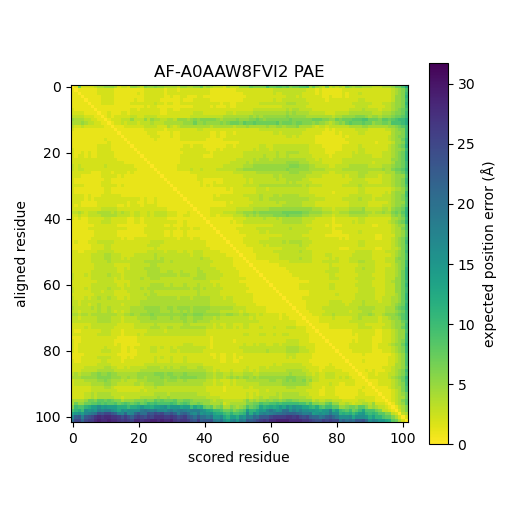-12.425 5.313 -2.311 1.00 96.38 85 TRP A O 1
ATOM 726 N N . ASP A 1 86 ? -14.496 5.127 -1.456 1.00 96.81 86 ASP A N 1
ATOM 727 C CA . ASP A 1 86 ? -15.207 5.523 -2.689 1.00 96.81 86 ASP A CA 1
ATOM 728 C C . ASP A 1 86 ? -15.079 7.035 -2.932 1.00 96.81 86 ASP A C 1
ATOM 730 O O . ASP A 1 86 ? -15.951 7.843 -2.596 1.00 96.81 86 ASP A O 1
ATOM 734 N N . THR A 1 87 ? -13.918 7.443 -3.435 1.00 96.38 87 THR A N 1
ATOM 735 C CA . THR A 1 87 ? -13.645 8.836 -3.769 1.00 96.38 87 THR A CA 1
ATOM 736 C C . THR A 1 87 ? -14.363 9.250 -5.053 1.00 96.38 87 THR A C 1
ATOM 738 O O . THR A 1 87 ? -14.455 8.485 -6.009 1.00 96.38 87 THR A O 1
ATOM 741 N N . LYS A 1 88 ? -14.842 10.499 -5.106 1.00 96.06 88 LYS A N 1
ATOM 742 C CA . LYS A 1 88 ? -15.565 11.052 -6.270 1.00 96.06 88 LYS A CA 1
ATOM 743 C C . LYS A 1 88 ? -14.663 11.754 -7.289 1.00 96.06 88 LYS A C 1
ATOM 745 O O . LYS A 1 88 ? -15.164 12.253 -8.288 1.00 96.06 88 LYS A O 1
ATOM 750 N N . VAL A 1 89 ? -13.361 11.851 -7.013 1.00 96.38 89 VAL A N 1
ATOM 751 C CA . VAL A 1 89 ? -12.416 12.655 -7.813 1.00 96.38 89 VAL A CA 1
ATOM 752 C C . VAL A 1 89 ? -11.442 11.818 -8.647 1.00 96.38 89 VAL A C 1
ATOM 754 O O . VAL A 1 89 ? -10.655 12.382 -9.397 1.00 96.38 89 VAL A O 1
ATOM 757 N N . SER A 1 90 ? -11.444 10.491 -8.495 1.00 94.25 90 SER A N 1
ATOM 758 C CA . SER A 1 90 ? -10.566 9.583 -9.241 1.00 94.25 90 SER A CA 1
ATOM 759 C C . SER A 1 90 ? -11.097 8.152 -9.213 1.00 94.25 90 SER A C 1
ATOM 761 O O . SER A 1 90 ? -11.581 7.689 -8.179 1.00 94.25 90 SER A O 1
ATOM 763 N N . ASP A 1 91 ? -10.911 7.424 -10.313 1.00 93.31 91 ASP A N 1
ATOM 764 C CA . ASP A 1 91 ? -11.216 5.993 -10.395 1.00 93.31 91 ASP A CA 1
ATOM 765 C C . ASP A 1 91 ? -10.126 5.105 -9.772 1.00 93.31 91 ASP A C 1
ATOM 767 O O . ASP A 1 91 ? -10.320 3.901 -9.620 1.00 93.31 91 ASP A O 1
ATOM 771 N N . ARG A 1 92 ? -8.988 5.674 -9.344 1.00 94.19 92 ARG A N 1
ATOM 772 C CA . ARG A 1 92 ? -7.903 4.959 -8.648 1.00 94.19 92 ARG A CA 1
ATOM 773 C C . ARG A 1 92 ? -8.254 4.708 -7.176 1.00 94.19 92 ARG A C 1
ATOM 775 O O . ARG A 1 92 ? -7.669 5.300 -6.265 1.00 94.19 92 ARG A O 1
ATOM 782 N N . ASN A 1 93 ? -9.252 3.861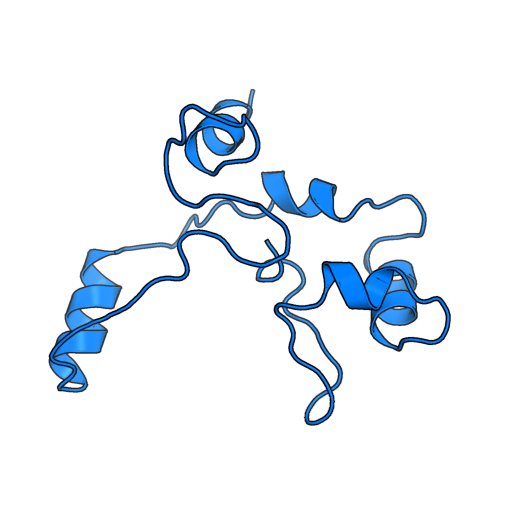 -6.938 1.00 95.88 93 ASN A N 1
ATOM 783 C CA . ASN A 1 93 ? -9.723 3.549 -5.593 1.00 95.88 93 ASN A CA 1
ATOM 784 C C . ASN A 1 93 ? -10.228 2.110 -5.407 1.00 95.88 93 ASN A C 1
ATOM 786 O O . ASN A 1 93 ? -10.653 1.451 -6.355 1.00 95.88 93 ASN A O 1
ATOM 790 N N . ALA A 1 94 ? -10.234 1.650 -4.156 1.00 94.44 94 ALA A N 1
ATOM 791 C CA . ALA A 1 94 ? -10.591 0.282 -3.785 1.00 94.44 94 ALA A CA 1
ATOM 792 C C . ALA A 1 94 ? -12.002 -0.138 -4.229 1.00 94.44 94 ALA A C 1
ATOM 794 O O . ALA A 1 94 ? -12.209 -1.291 -4.586 1.00 94.44 94 ALA A O 1
ATOM 795 N N . VAL A 1 95 ? -12.974 0.779 -4.255 1.00 93.25 95 VAL A N 1
ATOM 796 C CA . VAL A 1 95 ? -14.368 0.441 -4.591 1.00 93.25 95 VAL A CA 1
ATOM 797 C C . VAL A 1 95 ? -14.557 0.246 -6.092 1.00 93.25 95 VAL A C 1
ATOM 799 O O . VAL A 1 95 ? -15.277 -0.662 -6.507 1.00 93.25 95 VAL A O 1
ATOM 802 N N . ARG A 1 96 ? -13.915 1.075 -6.920 1.00 89.62 96 ARG A N 1
ATOM 803 C CA . ARG A 1 96 ? -13.979 0.953 -8.383 1.00 89.62 96 ARG A CA 1
ATOM 804 C C . ARG A 1 96 ? -13.212 -0.269 -8.870 1.00 89.62 96 ARG A C 1
ATOM 806 O O . ARG A 1 96 ? -13.764 -1.044 -9.644 1.00 89.62 96 ARG A O 1
ATOM 813 N N . TRP A 1 97 ? -12.010 -0.488 -8.342 1.00 83.44 97 TRP A N 1
ATOM 814 C CA . TRP A 1 97 ? -11.157 -1.608 -8.747 1.00 83.44 97 TRP A CA 1
ATOM 815 C C . TRP A 1 97 ? -11.617 -2.967 -8.205 1.00 83.44 97 TRP A C 1
ATOM 817 O O . TRP A 1 97 ? -11.421 -3.979 -8.867 1.00 83.44 97 TRP A O 1
ATOM 827 N N . ALA A 1 98 ? -12.317 -3.014 -7.067 1.00 72.69 98 ALA A N 1
ATOM 828 C CA . ALA A 1 98 ? -12.984 -4.244 -6.629 1.00 72.69 98 ALA A CA 1
ATOM 829 C C . ALA A 1 98 ? -14.158 -4.640 -7.544 1.00 72.69 98 ALA A C 1
ATOM 831 O O . ALA A 1 98 ? -14.499 -5.815 -7.646 1.00 72.69 98 ALA A O 1
ATOM 832 N N . ARG A 1 99 ? -14.797 -3.667 -8.209 1.00 60.78 99 ARG A N 1
ATOM 833 C CA . ARG A 1 99 ? -15.947 -3.899 -9.101 1.00 60.78 99 ARG A CA 1
ATOM 834 C C . ARG A 1 99 ? -15.555 -4.208 -10.542 1.00 60.78 99 ARG A C 1
ATOM 836 O O . ARG A 1 99 ? -16.391 -4.723 -11.272 1.00 60.78 99 ARG A O 1
ATOM 843 N N . SER A 1 100 ? -14.325 -3.902 -10.950 1.00 59.75 100 SER A N 1
ATOM 844 C CA . SER A 1 100 ? -13.812 -4.220 -12.288 1.00 59.75 100 SER A CA 1
ATOM 845 C C . SER A 1 100 ? -13.355 -5.675 -12.435 1.00 59.75 100 SER A C 1
ATOM 847 O O . SER A 1 100 ? -12.832 -6.039 -13.480 1.00 59.75 100 SER A O 1
ATOM 849 N N . GLY A 1 101 ? -13.545 -6.512 -11.409 1.00 53.41 101 GLY A N 1
ATOM 850 C CA . GLY A 1 101 ? -13.364 -7.962 -11.484 1.00 53.41 101 GLY A CA 1
ATOM 851 C C . GLY A 1 101 ? -14.505 -8.670 -12.228 1.00 53.41 101 GLY A C 1
ATOM 852 O O . GLY A 1 101 ? -15.210 -9.474 -11.619 1.00 53.41 101 GLY A O 1
ATOM 853 N N . THR A 1 102 ? -14.678 -8.359 -13.518 1.00 40.38 102 THR A N 1
ATOM 854 C CA . THR A 1 102 ? -15.393 -9.158 -14.537 1.00 40.38 102 THR A CA 1
ATOM 855 C C . THR A 1 102 ? -14.608 -9.142 -15.833 1.00 40.38 102 THR A C 1
ATOM 857 O O . THR A 1 102 ? -14.319 -8.013 -16.290 1.00 40.38 102 THR A O 1
#

Mean predicted aligned error: 3.31 Å

Organism: NCBI:txid58343

Solvent-accessible surface area (backbone atoms only — not comparable to full-atom values): 6489 Å² total; per-residue (Å²): 109,39,77,66,78,63,50,5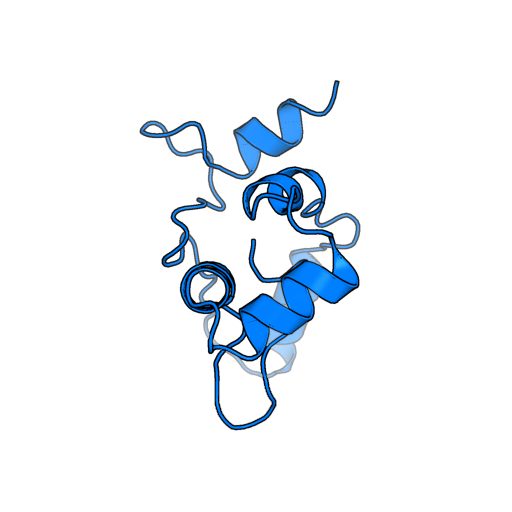2,60,85,94,80,55,62,30,81,46,35,75,65,40,45,71,37,84,88,33,70,50,20,52,51,43,36,77,75,66,35,84,87,55,54,79,69,69,39,53,80,68,64,68,64,87,84,71,52,74,63,62,50,54,52,51,41,47,76,73,65,48,91,74,86,84,76,83,53,56,59,94,87,60,50,26,69,47,86,56,93,87,53,75,58,21,50,57,55,54,65,66,61,78,119